Protein AF-A0A8T5U6Y6-F1 (afdb_monomer_lite)

Secondary structure (DSSP, 8-state):
---------HHHHTTSEEE-GGG---S---SSTTTS-SS---EEE-TT-------TT-------SHHHHHHHHHHHHT-S-PPPP--HHHHHHHHHHHHHHHHHHHHHHHHHHHT-

Sequence (116 aa):
DDPFAVIFDPAEVEKALEIPIEDIHLKFNTLFPDLAEPELCKVLCFPFAQHYIADSPGRRTYIKDINDMIENYNKIADMKEIKTFSTRNIKIMFLMGISLFMVIIISLLILLIINL

pLDDT: mean 78.17, std 15.7, range [30.39, 97.88]

Foldseek 3Di:
DDPPDPPDDVVLQVVWDWDPLVVDDDPFQPPPPPPDDRGDPTDTHNPPDDDDPQDPVGDDDDQDDDVSVVVVVVVVVPDPDDDDDDCVVVVVVVVVVVVVVVVVVVVVVVVVVVVD

Structure (mmCIF, N/CA/C/O backbone):
data_AF-A0A8T5U6Y6-F1
#
_entry.id   AF-A0A8T5U6Y6-F1
#
loop_
_atom_site.group_PDB
_atom_site.id
_atom_site.type_symbol
_atom_site.label_atom_id
_atom_site.label_alt_id
_atom_site.label_comp_id
_atom_site.label_asym_id
_atom_site.label_entity_id
_atom_site.label_seq_id
_atom_site.pdbx_PDB_ins_code
_atom_site.Cartn_x
_atom_site.Cartn_y
_atom_site.Cartn_z
_atom_site.occupancy
_atom_site.B_iso_or_equiv
_atom_site.auth_seq_id
_atom_site.auth_comp_id
_atom_site.auth_asym_id
_atom_site.auth_atom_id
_atom_site.pdbx_PDB_model_num
ATOM 1 N N . ASP A 1 1 ? -15.251 15.999 -6.053 1.00 39.62 1 ASP A N 1
ATOM 2 C CA . ASP A 1 1 ? -13.785 15.930 -5.937 1.00 39.62 1 ASP A CA 1
ATOM 3 C C . ASP A 1 1 ? -13.400 14.537 -5.500 1.00 39.62 1 ASP A C 1
ATOM 5 O O . ASP A 1 1 ? -13.431 14.232 -4.312 1.00 39.62 1 ASP A O 1
ATOM 9 N N . ASP A 1 2 ? -13.169 13.669 -6.483 1.00 30.39 2 ASP A N 1
ATOM 10 C CA . ASP A 1 2 ? -12.843 12.271 -6.229 1.00 30.39 2 ASP A CA 1
ATOM 11 C C . ASP A 1 2 ? -11.410 12.143 -5.701 1.00 30.39 2 ASP A C 1
ATOM 13 O O . ASP A 1 2 ? -10.491 12.767 -6.247 1.00 30.39 2 ASP A O 1
ATOM 17 N N . PRO A 1 3 ? -11.186 11.350 -4.640 1.00 35.69 3 PRO A N 1
ATOM 18 C CA . PRO A 1 3 ? -9.843 11.020 -4.202 1.00 35.69 3 PRO A CA 1
ATOM 19 C C . PRO A 1 3 ? -9.118 10.299 -5.344 1.00 35.69 3 PRO A C 1
ATOM 21 O O . PRO A 1 3 ? -9.568 9.260 -5.822 1.00 35.69 3 PRO A O 1
ATOM 24 N N . PHE A 1 4 ? -7.984 10.851 -5.780 1.00 37.16 4 PHE A N 1
ATOM 25 C CA . PHE A 1 4 ? -7.097 10.215 -6.750 1.00 37.16 4 PHE A CA 1
ATOM 26 C C . PHE A 1 4 ? -6.409 9.020 -6.076 1.00 37.16 4 PHE A C 1
ATOM 28 O O . PHE A 1 4 ? -5.299 9.121 -5.559 1.00 37.16 4 PHE A O 1
ATOM 35 N N . ALA A 1 5 ? -7.109 7.891 -6.013 1.00 44.66 5 ALA A N 1
ATOM 36 C CA . ALA A 1 5 ? -6.474 6.591 -5.901 1.00 44.66 5 ALA A CA 1
ATOM 37 C C . ALA A 1 5 ? -5.987 6.215 -7.303 1.00 44.66 5 ALA A C 1
ATOM 39 O O . ALA A 1 5 ? -6.729 6.376 -8.273 1.00 44.66 5 ALA A O 1
ATOM 40 N N . VAL A 1 6 ? -4.749 5.732 -7.422 1.00 51.38 6 VAL A N 1
ATOM 41 C CA . VAL A 1 6 ? -4.248 5.171 -8.682 1.00 51.38 6 VAL A CA 1
ATOM 42 C C . VAL A 1 6 ? -4.991 3.857 -8.917 1.00 51.38 6 VAL A C 1
ATOM 44 O O . VAL A 1 6 ? -4.550 2.787 -8.506 1.00 51.38 6 VAL A O 1
ATOM 47 N N . ILE A 1 7 ? -6.178 3.950 -9.507 1.00 56.84 7 ILE A N 1
ATOM 48 C CA . ILE A 1 7 ? -6.857 2.814 -10.111 1.00 56.84 7 ILE A CA 1
ATOM 49 C C . ILE A 1 7 ? -6.170 2.645 -11.459 1.00 56.84 7 ILE A C 1
ATOM 51 O O . ILE A 1 7 ? -6.408 3.425 -12.377 1.00 56.84 7 ILE A O 1
ATOM 55 N N . PHE A 1 8 ? -5.258 1.679 -11.549 1.00 62.56 8 PHE A N 1
ATOM 56 C CA . PHE A 1 8 ? -4.715 1.291 -12.843 1.00 62.56 8 PHE A CA 1
ATOM 57 C C . PHE A 1 8 ? -5.859 0.739 -13.693 1.00 62.56 8 PHE A C 1
ATOM 59 O O . PHE A 1 8 ? -6.605 -0.128 -13.231 1.00 62.56 8 PHE A O 1
ATOM 66 N N . ASP A 1 9 ? -6.000 1.243 -14.918 1.00 70.81 9 ASP A N 1
ATOM 67 C CA . ASP A 1 9 ? -6.906 0.648 -15.894 1.00 70.81 9 ASP A CA 1
ATOM 68 C C . ASP A 1 9 ? -6.452 -0.805 -16.126 1.00 70.81 9 ASP A C 1
ATOM 70 O O . ASP A 1 9 ? -5.291 -1.022 -16.491 1.00 70.81 9 ASP A O 1
ATOM 74 N N . PRO A 1 10 ? -7.314 -1.817 -15.915 1.00 77.62 10 PRO A N 1
ATOM 75 C CA . PRO A 1 10 ? -6.969 -3.206 -16.197 1.00 77.62 10 PRO A CA 1
ATOM 76 C C . PRO A 1 10 ? -6.377 -3.407 -17.599 1.00 77.62 10 PRO A C 1
ATOM 78 O O . PRO A 1 10 ? -5.432 -4.177 -17.757 1.00 77.62 10 PRO A O 1
ATOM 81 N N . ALA A 1 11 ? -6.854 -2.658 -18.599 1.00 79.44 11 ALA A N 1
ATOM 82 C CA . ALA A 1 11 ? -6.339 -2.723 -19.964 1.00 79.44 11 ALA A CA 1
ATOM 83 C C . ALA A 1 11 ? -4.917 -2.146 -20.109 1.00 79.44 11 ALA A C 1
ATOM 85 O O . ALA A 1 11 ? -4.202 -2.494 -21.052 1.00 79.44 11 ALA A O 1
ATOM 86 N N . GLU A 1 12 ? -4.488 -1.257 -19.209 1.00 73.69 12 GLU A N 1
ATOM 87 C CA . GLU A 1 12 ? -3.097 -0.798 -19.123 1.00 73.69 12 GLU A CA 1
ATOM 88 C C . GLU A 1 12 ? -2.221 -1.813 -18.389 1.00 73.69 12 GLU A C 1
ATOM 90 O O . GLU A 1 12 ? -1.098 -2.069 -18.820 1.00 73.69 12 GLU A O 1
ATOM 95 N N . VAL A 1 13 ? -2.741 -2.437 -17.325 1.00 82.12 13 VAL A N 1
ATOM 96 C CA . VAL A 1 13 ? -2.054 -3.512 -16.584 1.00 82.12 13 VAL A CA 1
ATOM 97 C C . VAL A 1 13 ? -1.740 -4.697 -17.498 1.00 82.12 13 VAL A C 1
ATOM 99 O O . VAL A 1 13 ? -0.640 -5.238 -17.431 1.00 82.12 13 VAL A O 1
ATOM 102 N N . GLU A 1 14 ? -2.661 -5.068 -18.391 1.00 83.69 14 GLU A N 1
ATOM 103 C CA . GLU A 1 14 ? -2.451 -6.123 -19.396 1.00 83.69 14 GLU A CA 1
ATOM 104 C C . GLU A 1 14 ? -1.329 -5.809 -20.395 1.00 83.69 14 GLU A C 1
ATOM 106 O O . GLU A 1 14 ? -0.724 -6.719 -20.956 1.00 83.69 14 GLU A O 1
ATOM 111 N N . LYS A 1 15 ? -1.045 -4.525 -20.630 1.00 84.19 15 LYS A N 1
ATOM 112 C CA . LYS A 1 15 ? 0.005 -4.070 -21.556 1.00 84.19 15 LYS A CA 1
ATOM 113 C C . LYS A 1 15 ? 1.334 -3.805 -20.856 1.00 84.19 15 LYS A C 1
ATOM 115 O O . LYS A 1 15 ? 2.301 -3.427 -21.521 1.00 84.19 15 LYS A O 1
ATOM 120 N N . ALA A 1 16 ? 1.380 -3.942 -19.534 1.00 85.69 16 ALA A N 1
ATOM 121 C CA . ALA A 1 16 ? 2.596 -3.749 -18.770 1.00 85.69 16 ALA A CA 1
ATOM 122 C C . ALA A 1 16 ? 3.636 -4.813 -19.134 1.00 85.69 16 ALA A C 1
ATOM 124 O O . ALA A 1 16 ? 3.309 -5.959 -19.443 1.00 85.69 16 ALA A O 1
ATOM 125 N N . LEU A 1 17 ? 4.910 -4.436 -19.068 1.00 88.19 17 LEU A N 1
ATOM 126 C CA . LEU A 1 17 ? 5.995 -5.395 -19.184 1.00 88.19 17 LEU A CA 1
ATOM 127 C C . LEU A 1 17 ? 6.057 -6.207 -17.887 1.00 88.19 17 LEU A C 1
ATOM 129 O O . LEU A 1 17 ? 6.349 -5.652 -16.827 1.00 88.19 17 LEU A O 1
ATOM 133 N N . GLU A 1 18 ? 5.791 -7.506 -17.965 1.00 91.50 18 GLU A N 1
ATOM 134 C CA . GLU A 1 18 ? 5.969 -8.402 -16.824 1.00 91.50 18 GLU A CA 1
ATOM 135 C C . GLU A 1 18 ? 7.462 -8.618 -16.559 1.00 91.50 18 GLU A C 1
ATOM 137 O O . GLU A 1 18 ? 8.229 -8.921 -17.474 1.00 91.50 18 GLU A O 1
ATOM 142 N N . ILE A 1 19 ? 7.871 -8.441 -15.303 1.00 91.44 19 ILE A N 1
ATOM 143 C CA . ILE A 1 19 ? 9.236 -8.720 -14.855 1.00 91.44 19 ILE A CA 1
ATOM 144 C C . ILE A 1 19 ? 9.205 -10.011 -14.027 1.00 91.44 19 ILE A C 1
ATOM 146 O O . ILE A 1 19 ? 8.356 -10.118 -13.134 1.00 91.44 19 ILE A O 1
ATOM 150 N N . PRO A 1 20 ? 10.111 -10.975 -14.284 1.00 93.88 20 PRO A N 1
ATOM 151 C CA . PRO A 1 20 ? 10.268 -12.150 -13.433 1.00 93.88 20 PRO A CA 1
ATOM 152 C C . PRO A 1 20 ? 10.503 -11.751 -11.973 1.00 93.88 20 PRO A C 1
ATOM 154 O O . PRO A 1 20 ? 11.277 -10.841 -11.674 1.00 93.88 20 PRO A O 1
ATOM 157 N N . ILE A 1 21 ? 9.825 -12.421 -11.043 1.00 91.19 21 ILE A N 1
ATOM 158 C CA . ILE A 1 21 ? 9.907 -12.080 -9.615 1.00 91.19 21 ILE A CA 1
ATOM 159 C C . ILE A 1 21 ? 11.321 -12.342 -9.085 1.00 91.19 21 ILE A C 1
ATOM 161 O O . ILE A 1 21 ? 11.805 -11.620 -8.215 1.00 91.19 21 ILE A O 1
ATOM 165 N N . GLU A 1 22 ? 11.998 -13.341 -9.647 1.00 92.88 22 GLU A N 1
ATOM 166 C CA . GLU A 1 22 ? 13.349 -13.765 -9.291 1.00 92.88 22 GLU A CA 1
ATOM 167 C C . GLU A 1 22 ? 14.396 -12.673 -9.550 1.00 92.88 22 GLU A C 1
ATOM 169 O O . GLU A 1 22 ? 15.429 -12.647 -8.880 1.00 92.88 22 GLU A O 1
ATOM 174 N N . ASP A 1 23 ? 14.107 -11.749 -10.471 1.00 92.31 23 ASP A N 1
ATOM 175 C CA . ASP A 1 23 ? 14.985 -10.631 -10.824 1.00 92.31 23 ASP A CA 1
ATOM 176 C C . ASP A 1 23 ? 14.850 -9.440 -9.853 1.00 92.31 23 ASP A C 1
ATOM 178 O O . ASP A 1 23 ? 15.563 -8.440 -9.978 1.00 92.31 23 ASP A O 1
ATOM 182 N N . ILE A 1 24 ? 13.938 -9.513 -8.873 1.00 89.62 24 ILE A N 1
ATOM 183 C CA . ILE A 1 24 ? 13.619 -8.412 -7.959 1.00 89.62 24 ILE A CA 1
ATOM 184 C C . ILE A 1 24 ? 13.968 -8.772 -6.517 1.00 89.62 24 ILE A C 1
ATOM 186 O O . ILE A 1 24 ? 13.397 -9.667 -5.898 1.00 89.62 24 ILE A O 1
ATOM 190 N N . HIS A 1 25 ? 14.863 -7.979 -5.928 1.00 86.12 25 HIS A N 1
ATOM 191 C CA . HIS A 1 25 ? 15.286 -8.133 -4.539 1.00 86.12 25 HIS A CA 1
ATOM 192 C C . HIS A 1 25 ? 14.690 -7.036 -3.651 1.00 86.12 25 HIS A C 1
ATOM 194 O O . HIS A 1 25 ? 15.196 -5.913 -3.584 1.00 86.12 25 HIS A O 1
ATOM 200 N N . LEU A 1 26 ? 13.621 -7.364 -2.922 1.00 81.31 26 LEU A N 1
ATOM 201 C CA . LEU A 1 26 ? 13.078 -6.490 -1.882 1.00 81.31 26 LEU A CA 1
ATOM 202 C C . LEU A 1 26 ? 13.949 -6.535 -0.625 1.00 81.31 26 LEU A C 1
ATOM 204 O O . LEU A 1 26 ? 14.181 -7.596 -0.052 1.00 81.31 26 LEU A O 1
ATOM 208 N N . LYS A 1 27 ? 14.375 -5.363 -0.144 1.00 81.12 27 LYS A N 1
ATOM 209 C CA . LYS A 1 27 ? 15.099 -5.254 1.131 1.00 81.12 27 LYS A CA 1
ATOM 210 C C . LYS A 1 27 ? 14.156 -5.338 2.333 1.00 81.12 27 LYS A C 1
ATOM 212 O O . LYS A 1 27 ? 14.464 -6.013 3.307 1.00 81.12 27 LYS A O 1
ATOM 217 N N . PHE A 1 28 ? 13.021 -4.642 2.256 1.00 74.31 28 PHE A N 1
ATOM 218 C CA . PHE A 1 28 ? 11.965 -4.641 3.266 1.00 74.31 28 PHE A CA 1
ATOM 219 C C . PHE A 1 28 ? 10.621 -4.368 2.584 1.00 74.31 28 PHE A C 1
ATOM 221 O O . PHE A 1 28 ? 10.514 -3.401 1.831 1.00 74.31 28 PHE A O 1
ATOM 228 N N . ASN A 1 29 ? 9.599 -5.176 2.874 1.00 78.19 29 ASN A N 1
ATOM 229 C CA . ASN A 1 29 ? 8.216 -4.874 2.512 1.00 78.19 29 ASN A CA 1
ATOM 230 C C . ASN A 1 29 ? 7.487 -4.353 3.756 1.00 78.19 29 ASN A C 1
ATOM 232 O O . ASN A 1 29 ? 7.329 -5.070 4.741 1.00 78.19 29 ASN A O 1
ATOM 236 N N . THR A 1 30 ? 7.094 -3.082 3.733 1.00 75.81 30 THR A N 1
ATOM 237 C CA . THR A 1 30 ? 6.361 -2.427 4.829 1.00 75.81 30 THR A CA 1
ATOM 238 C C . THR A 1 30 ? 4.919 -2.108 4.445 1.00 75.81 30 THR A C 1
ATOM 240 O O . THR A 1 30 ? 4.224 -1.401 5.179 1.00 75.81 30 THR A O 1
ATOM 243 N N . LEU A 1 31 ? 4.456 -2.615 3.299 1.00 69.38 31 LEU A N 1
ATOM 244 C CA . LEU A 1 31 ? 3.104 -2.395 2.819 1.00 69.38 31 LEU A CA 1
ATOM 245 C C . LEU A 1 31 ? 2.132 -3.241 3.655 1.00 69.38 31 LEU A C 1
ATOM 247 O O . LEU A 1 31 ? 2.119 -4.460 3.555 1.00 69.38 31 LEU A O 1
ATOM 251 N N . PHE A 1 32 ? 1.323 -2.580 4.487 1.00 67.88 32 PHE A N 1
ATOM 252 C CA . PHE A 1 32 ? 0.292 -3.210 5.326 1.00 67.88 32 PHE A CA 1
ATOM 253 C C . PHE A 1 32 ? 0.795 -4.392 6.183 1.00 67.88 32 PHE A C 1
ATOM 255 O O . PHE A 1 32 ? 0.319 -5.517 6.016 1.00 67.88 32 PHE A O 1
ATOM 262 N N . PRO A 1 33 ? 1.701 -4.146 7.153 1.00 68.88 33 PRO A N 1
ATOM 263 C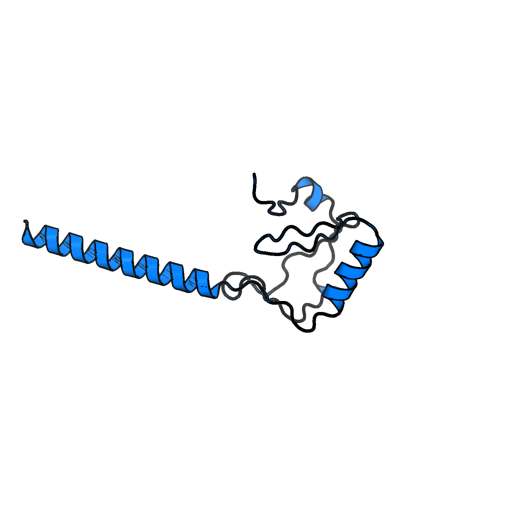 CA . PRO A 1 33 ? 2.167 -5.197 8.051 1.00 68.88 33 PRO A CA 1
ATOM 264 C C . PRO A 1 33 ? 0.974 -5.873 8.747 1.00 68.88 33 PRO A C 1
ATOM 266 O O . PRO A 1 33 ? 0.078 -5.193 9.266 1.00 68.88 33 PRO A O 1
ATOM 269 N N . ASP A 1 34 ? 0.980 -7.208 8.729 1.00 75.25 34 ASP A N 1
ATOM 270 C CA . ASP A 1 34 ? -0.052 -8.125 9.242 1.00 75.25 34 ASP A CA 1
ATOM 271 C C . ASP A 1 34 ? -1.359 -8.218 8.429 1.00 75.25 34 ASP A C 1
ATOM 273 O O . ASP A 1 34 ? -2.285 -8.907 8.853 1.00 75.25 34 ASP A O 1
ATOM 277 N N . LEU A 1 35 ? -1.480 -7.507 7.303 1.00 71.75 35 LEU A N 1
ATOM 278 C CA . LEU A 1 35 ? -2.686 -7.518 6.459 1.00 71.75 35 LEU A CA 1
ATOM 279 C C . LEU A 1 35 ? -2.444 -8.051 5.041 1.00 71.75 35 LEU A C 1
ATOM 281 O O . LEU A 1 35 ? -3.405 -8.444 4.384 1.00 71.75 35 LEU A O 1
ATOM 285 N N . ALA A 1 36 ? -1.200 -8.042 4.567 1.00 78.00 36 ALA A N 1
ATOM 286 C CA . ALA A 1 36 ? -0.816 -8.557 3.260 1.00 78.00 36 ALA A CA 1
ATOM 287 C C . ALA A 1 36 ? 0.388 -9.495 3.387 1.00 78.00 36 ALA A C 1
ATOM 289 O O . ALA A 1 36 ? 1.211 -9.336 4.293 1.00 78.00 36 ALA A O 1
ATOM 290 N N . GLU A 1 37 ? 0.487 -10.450 2.463 1.00 81.50 37 GLU A N 1
ATOM 291 C CA . GLU A 1 37 ? 1.663 -11.311 2.361 1.00 81.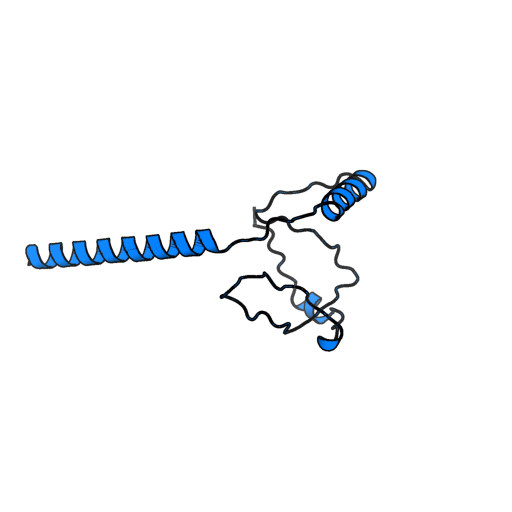50 37 GLU A CA 1
ATOM 292 C C . GLU A 1 37 ? 2.895 -10.465 1.998 1.00 81.50 37 GLU A C 1
ATOM 294 O O . GLU A 1 37 ? 2.818 -9.609 1.109 1.00 81.50 37 GLU A O 1
ATOM 299 N N . PRO A 1 38 ? 4.037 -10.664 2.677 1.00 80.50 38 PRO A N 1
ATOM 300 C CA . PRO A 1 38 ? 5.232 -9.861 2.437 1.00 80.50 38 PRO A CA 1
ATOM 301 C C . PRO A 1 38 ? 5.923 -10.213 1.111 1.00 80.50 38 PRO A C 1
ATOM 303 O O . PRO A 1 38 ? 6.742 -9.427 0.626 1.00 80.50 38 PRO A O 1
ATOM 306 N N . GLU A 1 39 ? 5.608 -11.376 0.544 1.00 85.25 39 GLU A N 1
ATOM 307 C CA . GLU A 1 39 ? 6.195 -11.927 -0.674 1.00 85.25 39 GLU A CA 1
ATOM 308 C C . GLU A 1 39 ? 5.636 -11.252 -1.936 1.00 85.25 39 GLU A C 1
ATOM 310 O O . GLU A 1 39 ? 4.464 -10.882 -2.016 1.00 85.25 39 GLU A O 1
ATOM 315 N N . LEU A 1 40 ? 6.488 -11.090 -2.951 1.00 85.12 40 LEU A N 1
ATOM 316 C CA . LEU A 1 40 ? 6.059 -10.589 -4.255 1.00 85.12 40 LEU A CA 1
ATOM 317 C C . LEU A 1 40 ? 5.201 -11.637 -4.959 1.00 85.12 40 LEU A C 1
ATOM 319 O O . LEU A 1 40 ? 5.628 -12.774 -5.126 1.00 85.12 40 LEU A O 1
ATOM 323 N N . CYS A 1 41 ? 4.030 -11.230 -5.442 1.00 87.25 41 CYS A N 1
ATOM 324 C CA . CYS A 1 41 ? 3.170 -12.080 -6.267 1.00 87.25 41 CYS A CA 1
ATOM 325 C C . CYS A 1 41 ? 3.201 -11.712 -7.757 1.00 87.25 41 CYS A C 1
ATOM 327 O O . CYS A 1 41 ? 2.860 -12.542 -8.597 1.00 87.25 41 CYS A O 1
ATOM 329 N N . LYS A 1 42 ? 3.589 -10.475 -8.098 1.00 86.62 42 LYS A N 1
ATOM 330 C CA . LYS A 1 42 ? 3.694 -9.981 -9.476 1.00 86.62 42 LYS A CA 1
ATOM 331 C C . LYS A 1 42 ? 4.545 -8.713 -9.524 1.00 86.62 42 LYS A C 1
ATOM 333 O O . LYS A 1 42 ? 4.431 -7.866 -8.639 1.00 86.62 42 LYS A O 1
ATOM 338 N N . VAL A 1 43 ? 5.352 -8.559 -10.574 1.00 87.50 43 VAL A N 1
ATOM 339 C CA . VAL A 1 43 ? 6.108 -7.329 -10.840 1.00 87.50 43 VAL A CA 1
ATOM 340 C C . VAL A 1 43 ? 5.822 -6.862 -12.258 1.00 87.50 43 VAL A C 1
ATOM 342 O O . VAL A 1 43 ? 5.888 -7.633 -13.213 1.00 87.50 43 VAL A O 1
ATOM 345 N N . LEU A 1 44 ? 5.472 -5.585 -12.382 1.00 87.12 44 LEU A N 1
ATOM 346 C CA . LEU A 1 44 ? 5.092 -4.953 -13.637 1.00 87.12 44 LEU A CA 1
ATOM 347 C C . LEU A 1 44 ? 5.906 -3.681 -13.840 1.00 87.12 44 LEU A C 1
ATOM 349 O O . LEU A 1 44 ? 6.038 -2.870 -12.924 1.00 87.12 44 LEU A O 1
ATOM 353 N N . CYS A 1 45 ? 6.404 -3.485 -15.055 1.00 83.44 45 CYS A N 1
ATOM 354 C CA . CYS A 1 45 ? 6.993 -2.238 -15.503 1.00 83.44 45 CYS A CA 1
ATOM 355 C C . CYS A 1 45 ? 6.066 -1.567 -16.510 1.00 83.44 45 CYS A C 1
ATOM 357 O O . CYS A 1 45 ? 5.688 -2.141 -17.531 1.00 83.44 45 CYS A O 1
ATOM 359 N N . PHE A 1 46 ? 5.726 -0.318 -16.223 1.00 80.38 46 PHE A N 1
ATOM 360 C CA . PHE A 1 46 ? 4.972 0.539 -17.119 1.00 80.38 46 PHE A CA 1
ATOM 361 C C . PHE A 1 46 ? 5.957 1.554 -17.712 1.00 80.38 46 PHE A C 1
ATOM 363 O O . PHE A 1 46 ? 6.196 2.593 -17.096 1.00 80.38 46 PHE A O 1
ATOM 370 N N . PRO A 1 47 ? 6.568 1.273 -18.878 1.00 62.16 47 PRO A N 1
ATOM 371 C CA . PRO A 1 47 ? 7.690 2.057 -19.409 1.00 62.16 47 PRO A CA 1
ATOM 372 C C . PRO A 1 47 ? 7.343 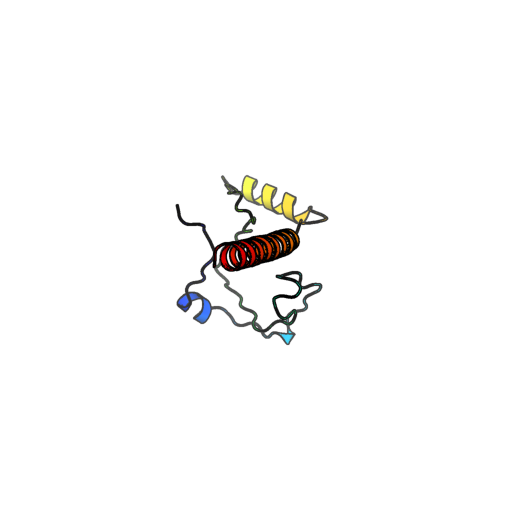3.524 -19.706 1.00 62.16 47 PRO A C 1
ATOM 374 O O . PRO A 1 47 ? 8.237 4.360 -19.800 1.00 62.16 47 PRO A O 1
ATOM 377 N N . PHE A 1 48 ? 6.051 3.844 -19.822 1.00 64.31 48 PHE A N 1
ATOM 378 C CA . PHE A 1 48 ? 5.544 5.200 -20.041 1.00 64.31 48 PHE A CA 1
ATOM 379 C C . PHE A 1 48 ? 4.743 5.751 -18.854 1.00 64.31 48 PHE A C 1
ATOM 381 O O . PHE A 1 48 ? 4.212 6.857 -18.946 1.00 64.31 48 PHE A O 1
ATOM 388 N N . ALA A 1 49 ? 4.646 5.017 -17.738 1.00 58.66 49 ALA A N 1
ATOM 389 C CA . ALA A 1 49 ? 4.022 5.558 -16.540 1.00 58.66 49 ALA A CA 1
ATOM 390 C C . ALA A 1 49 ? 4.964 6.580 -15.906 1.00 58.66 49 ALA A C 1
ATOM 392 O O . ALA A 1 49 ? 6.020 6.250 -15.355 1.00 58.66 49 ALA A O 1
ATOM 393 N N . GLN A 1 50 ? 4.551 7.842 -15.972 1.00 53.41 50 GLN A N 1
ATOM 394 C CA . GLN A 1 50 ? 5.134 8.909 -15.180 1.00 53.41 50 GLN A CA 1
ATOM 395 C C . GLN A 1 50 ? 5.031 8.497 -13.705 1.00 53.41 50 GLN A C 1
ATOM 397 O O . GLN A 1 50 ? 3.934 8.368 -13.165 1.00 53.41 50 GLN A O 1
ATOM 402 N N . HIS A 1 51 ? 6.170 8.211 -13.069 1.00 52.94 51 HIS A N 1
ATOM 403 C CA . HIS A 1 51 ? 6.213 7.862 -11.652 1.00 52.94 51 HIS A CA 1
ATOM 404 C C . HIS A 1 51 ? 5.769 9.080 -10.841 1.00 52.94 51 HIS A C 1
ATOM 406 O O . HIS A 1 51 ? 6.550 9.992 -10.571 1.00 52.94 51 HIS A O 1
ATOM 412 N N . TYR A 1 52 ? 4.494 9.113 -10.468 1.00 55.66 52 TYR A N 1
ATOM 413 C CA . TYR A 1 52 ? 3.999 10.050 -9.479 1.00 55.66 52 TYR A CA 1
ATOM 414 C C . TYR A 1 52 ? 4.340 9.495 -8.101 1.00 55.66 52 TYR A C 1
ATOM 416 O O . TYR A 1 52 ? 3.870 8.428 -7.710 1.00 55.66 52 TYR A O 1
ATOM 424 N N . ILE A 1 53 ? 5.153 10.230 -7.347 1.00 56.62 53 ILE A N 1
ATOM 425 C CA . ILE A 1 53 ? 5.272 10.007 -5.909 1.00 56.62 53 ILE A CA 1
ATOM 426 C C . ILE A 1 53 ? 3.950 10.476 -5.305 1.00 56.62 53 ILE A C 1
ATOM 428 O O . ILE A 1 53 ? 3.710 11.672 -5.139 1.00 56.62 53 ILE A O 1
ATOM 432 N N . ALA A 1 54 ? 3.055 9.524 -5.059 1.00 57.75 54 ALA A N 1
ATOM 433 C CA . ALA A 1 54 ? 1.795 9.780 -4.389 1.00 57.75 54 ALA A CA 1
ATOM 434 C C . ALA A 1 54 ? 2.063 9.908 -2.883 1.00 57.75 54 ALA A C 1
ATOM 436 O O . ALA A 1 54 ? 2.301 8.918 -2.193 1.00 57.75 54 ALA A O 1
ATOM 437 N N . ASP A 1 55 ? 2.050 11.140 -2.376 1.00 55.75 55 ASP A N 1
ATOM 438 C CA . ASP A 1 55 ? 2.062 11.397 -0.937 1.00 55.75 55 ASP A CA 1
ATOM 439 C C . ASP A 1 55 ? 0.703 10.973 -0.355 1.00 55.75 55 ASP A C 1
ATOM 441 O O . ASP A 1 55 ? -0.342 11.491 -0.752 1.00 55.75 55 ASP A O 1
ATOM 445 N N . SER A 1 56 ? 0.700 10.023 0.581 1.00 48.00 56 SER A N 1
ATOM 446 C CA . SER A 1 56 ? -0.455 9.712 1.426 1.00 48.00 56 SER A CA 1
ATOM 447 C C . SER A 1 56 ? -0.181 10.300 2.812 1.00 48.00 56 SER A C 1
ATOM 449 O O . SER A 1 56 ? 0.743 9.837 3.486 1.00 48.00 56 SER A O 1
ATOM 451 N N . PRO A 1 57 ? -0.936 11.335 3.241 1.00 54.22 57 PRO A N 1
ATOM 452 C CA . PRO A 1 57 ? -2.388 11.451 3.098 1.00 54.22 57 PRO A CA 1
ATOM 453 C C . PRO A 1 57 ? -2.839 12.556 2.120 1.00 54.22 57 PRO A C 1
ATOM 455 O O . PRO A 1 57 ? -3.637 13.423 2.477 1.00 54.22 57 PRO A O 1
ATOM 458 N N . GLY A 1 58 ? -2.344 12.544 0.882 1.00 52.31 58 GLY A N 1
ATOM 459 C CA . GLY A 1 58 ? -2.890 13.357 -0.203 1.00 52.31 58 GLY A CA 1
ATOM 460 C C . GLY A 1 58 ? -2.459 14.820 -0.176 1.00 52.31 58 GLY A C 1
ATOM 461 O O . GLY A 1 58 ? -3.270 15.699 -0.473 1.00 52.31 58 GLY A O 1
ATOM 462 N N . ARG A 1 59 ? -1.198 15.133 0.160 1.00 54.72 59 ARG A N 1
ATOM 463 C CA . ARG A 1 59 ? -0.697 16.485 -0.132 1.00 54.72 59 ARG A CA 1
ATOM 464 C C . ARG A 1 59 ? -0.445 16.604 -1.626 1.00 54.72 59 ARG A C 1
ATOM 466 O O . ARG A 1 59 ? 0.409 15.935 -2.195 1.00 54.72 59 ARG A O 1
ATOM 473 N N . ARG A 1 60 ? -1.207 17.490 -2.262 1.00 59.78 60 ARG A N 1
ATOM 474 C CA . ARG A 1 60 ? -1.020 17.831 -3.667 1.00 59.78 60 ARG A CA 1
ATOM 475 C C . ARG A 1 60 ? 0.292 18.596 -3.835 1.00 59.78 60 ARG A C 1
ATOM 477 O O . ARG A 1 60 ? 0.375 19.768 -3.472 1.00 59.78 60 ARG A O 1
ATOM 484 N N . THR A 1 61 ? 1.293 17.937 -4.402 1.00 61.56 61 THR A N 1
ATOM 485 C CA . THR A 1 61 ? 2.530 18.586 -4.847 1.00 61.56 61 THR A CA 1
ATOM 486 C C . THR A 1 61 ? 2.308 19.149 -6.247 1.00 61.56 61 THR A C 1
ATOM 488 O O . THR A 1 61 ? 1.865 18.435 -7.146 1.00 61.56 61 THR A O 1
ATOM 491 N N . TYR A 1 62 ? 2.578 20.440 -6.436 1.00 66.81 62 TYR A N 1
ATOM 492 C CA . TYR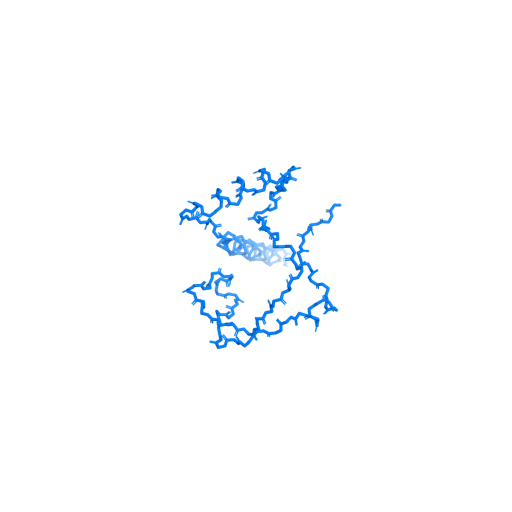 A 1 62 ? 2.531 21.084 -7.747 1.00 66.81 62 TYR A CA 1
ATOM 493 C C . TYR A 1 62 ? 3.954 21.193 -8.279 1.00 66.81 62 TYR A C 1
ATOM 495 O O . TYR A 1 62 ? 4.772 21.853 -7.648 1.00 66.81 62 TYR A O 1
ATOM 503 N N . ILE A 1 63 ? 4.221 20.565 -9.424 1.00 74.31 63 ILE A N 1
ATOM 504 C CA . ILE A 1 63 ? 5.476 20.713 -10.163 1.00 74.31 63 ILE A CA 1
ATOM 505 C C . ILE A 1 63 ? 5.255 21.791 -11.224 1.00 74.31 63 ILE A C 1
ATOM 507 O O . ILE A 1 63 ? 4.407 21.624 -12.101 1.00 74.31 63 ILE A O 1
ATOM 511 N N . LYS A 1 64 ? 5.956 22.918 -11.106 1.00 78.38 64 LYS A N 1
ATOM 512 C CA . LYS A 1 64 ? 5.757 24.100 -11.962 1.00 78.38 64 LYS A CA 1
ATOM 513 C C . LYS A 1 64 ? 6.573 24.041 -13.248 1.00 78.38 64 LYS A C 1
ATOM 515 O O . LYS A 1 64 ? 6.085 24.444 -14.300 1.00 78.38 64 LYS A O 1
ATOM 520 N N . ASP A 1 65 ? 7.806 23.557 -13.150 1.00 78.88 65 ASP A N 1
ATOM 521 C CA . ASP A 1 65 ? 8.763 23.465 -14.248 1.00 78.88 65 ASP A CA 1
ATOM 522 C C . ASP A 1 65 ? 9.821 22.376 -13.978 1.00 78.88 65 ASP A C 1
ATOM 524 O O . ASP A 1 65 ? 9.778 21.665 -12.972 1.00 78.88 65 ASP A O 1
ATOM 528 N N . ILE A 1 66 ? 10.765 22.218 -14.910 1.00 80.19 66 ILE A N 1
ATOM 529 C CA . ILE A 1 66 ? 11.810 21.186 -14.849 1.00 80.19 66 ILE A CA 1
ATOM 530 C C . ILE A 1 66 ? 12.754 21.397 -13.656 1.00 80.19 66 ILE A C 1
ATOM 532 O O . ILE A 1 66 ? 13.184 20.420 -13.046 1.00 80.19 66 ILE A O 1
ATOM 536 N N . ASN A 1 67 ? 13.076 22.642 -13.300 1.00 86.75 67 ASN A N 1
ATOM 537 C CA . ASN A 1 67 ? 13.980 22.909 -12.182 1.00 86.75 67 ASN A CA 1
ATOM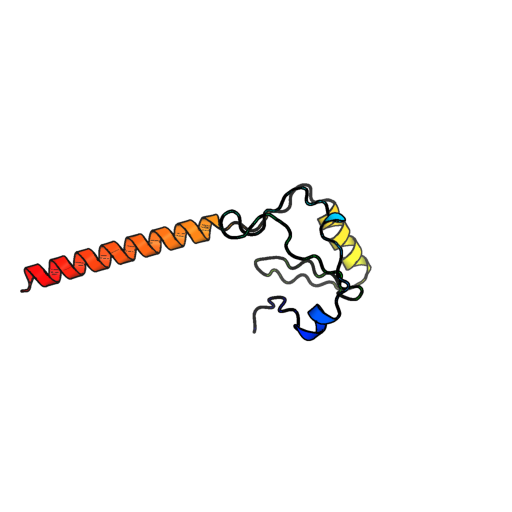 538 C C . ASN A 1 67 ? 13.294 22.587 -10.853 1.00 86.75 67 ASN A C 1
ATOM 540 O O . ASN A 1 67 ? 13.896 21.937 -10.002 1.00 86.75 67 ASN A O 1
ATOM 544 N N . ASP A 1 68 ? 12.018 22.959 -10.717 1.00 80.69 68 ASP A N 1
ATOM 545 C CA . ASP A 1 68 ? 11.175 22.589 -9.578 1.00 80.69 68 ASP A CA 1
ATOM 546 C C . ASP A 1 68 ? 11.071 21.058 -9.447 1.00 80.69 68 ASP A C 1
ATOM 548 O O . ASP A 1 68 ? 11.211 20.505 -8.356 1.00 80.69 68 ASP A O 1
ATOM 552 N N . MET A 1 69 ? 10.929 20.337 -10.563 1.00 79.19 69 MET A N 1
ATOM 553 C CA . MET A 1 69 ? 10.956 18.870 -10.570 1.00 79.19 69 MET A CA 1
ATOM 554 C C . MET A 1 69 ? 12.282 18.306 -10.038 1.00 79.19 69 MET A C 1
ATOM 556 O O . MET A 1 69 ? 12.266 17.440 -9.162 1.00 79.19 69 MET A O 1
ATOM 560 N N . ILE A 1 70 ? 13.420 18.790 -10.548 1.00 83.19 70 ILE A N 1
ATOM 561 C CA . ILE A 1 70 ? 14.760 18.336 -10.137 1.00 83.19 70 ILE A CA 1
ATOM 562 C C . ILE A 1 70 ? 14.993 18.625 -8.649 1.00 83.19 70 ILE A C 1
ATOM 564 O O . ILE A 1 70 ? 15.513 17.777 -7.925 1.00 83.19 70 ILE A O 1
ATOM 568 N N . GLU A 1 71 ? 14.577 19.797 -8.171 1.00 85.38 71 GLU A N 1
ATOM 569 C CA . GLU A 1 71 ? 14.709 20.179 -6.767 1.00 85.38 71 GLU A CA 1
ATOM 570 C C . GLU A 1 71 ? 13.873 19.274 -5.849 1.00 85.38 71 GLU A C 1
ATOM 572 O O . GLU A 1 71 ? 14.382 18.781 -4.841 1.00 85.38 71 GLU A O 1
ATOM 577 N N . ASN A 1 72 ? 12.607 19.016 -6.194 1.00 79.81 72 ASN A N 1
ATOM 578 C CA . ASN A 1 72 ? 11.747 18.115 -5.422 1.00 79.81 72 ASN A CA 1
ATOM 579 C C . ASN A 1 72 ? 12.269 16.672 -5.441 1.00 79.81 72 ASN A C 1
ATOM 581 O O . ASN A 1 72 ? 12.251 16.010 -4.405 1.00 79.81 72 ASN A O 1
ATOM 585 N N . TYR A 1 73 ? 12.787 16.202 -6.580 1.00 80.94 73 TYR A N 1
ATOM 586 C CA . TYR A 1 73 ? 13.427 14.891 -6.677 1.00 80.94 73 TYR A CA 1
ATOM 587 C C . TYR A 1 73 ? 14.634 14.780 -5.739 1.00 80.94 73 TYR A C 1
ATOM 589 O O . TYR A 1 73 ? 14.686 13.860 -4.925 1.00 80.94 73 TYR A O 1
ATOM 597 N N . ASN A 1 74 ? 15.567 15.737 -5.794 1.00 85.94 74 ASN A N 1
ATOM 598 C CA . ASN A 1 74 ? 16.765 15.713 -4.951 1.00 85.94 74 ASN A CA 1
ATOM 599 C C . ASN A 1 74 ? 16.408 15.776 -3.462 1.00 85.94 74 ASN A C 1
ATOM 601 O O . ASN A 1 74 ? 16.971 15.028 -2.670 1.00 85.94 74 ASN A O 1
ATOM 605 N N . LYS A 1 75 ? 15.404 16.579 -3.080 1.00 84.69 75 LYS A N 1
ATOM 606 C CA . LYS A 1 75 ? 14.895 16.608 -1.699 1.00 84.69 75 LYS A CA 1
ATOM 607 C C . LYS A 1 75 ? 14.444 15.233 -1.221 1.00 84.69 75 LYS A C 1
ATOM 609 O O . LYS A 1 75 ? 14.726 14.890 -0.081 1.00 84.69 75 LYS A O 1
ATOM 614 N N . ILE A 1 76 ? 13.740 14.473 -2.060 1.00 77.94 76 ILE A N 1
ATOM 615 C CA . ILE A 1 76 ? 13.269 13.123 -1.723 1.00 77.94 76 ILE A CA 1
ATOM 616 C C . ILE A 1 76 ? 14.437 12.134 -1.704 1.00 77.94 76 ILE A C 1
ATOM 618 O O . ILE A 1 76 ? 14.522 11.324 -0.786 1.00 77.94 76 ILE A O 1
ATOM 622 N N . ALA A 1 77 ? 15.354 12.216 -2.669 1.00 79.88 77 ALA A N 1
ATOM 623 C CA . ALA A 1 77 ? 16.543 11.366 -2.724 1.00 79.88 77 ALA A CA 1
ATOM 624 C C . ALA A 1 77 ? 17.460 11.557 -1.500 1.00 79.88 77 ALA A C 1
ATOM 626 O O . ALA A 1 77 ? 18.040 10.591 -1.008 1.00 79.88 77 ALA A O 1
ATOM 627 N N . ASP A 1 78 ? 17.536 12.782 -0.972 1.00 86.06 78 ASP A N 1
ATOM 628 C CA . ASP A 1 78 ? 18.318 13.131 0.217 1.00 86.06 78 ASP A CA 1
ATOM 629 C C . ASP A 1 78 ? 17.600 12.801 1.545 1.00 86.06 78 ASP A C 1
ATOM 631 O O . ASP A 1 78 ? 18.198 12.912 2.625 1.00 86.06 78 ASP A O 1
ATOM 635 N N . MET A 1 79 ? 16.324 12.386 1.516 1.00 81.81 79 MET A N 1
ATOM 636 C CA . MET A 1 79 ? 15.612 11.971 2.728 1.00 81.81 79 MET A CA 1
ATOM 637 C C . MET A 1 79 ? 16.214 10.679 3.282 1.00 81.81 79 MET A C 1
ATOM 639 O O . MET A 1 79 ? 16.062 9.598 2.721 1.00 81.81 79 MET A O 1
ATOM 643 N N . LYS A 1 80 ? 16.843 10.779 4.458 1.00 75.62 80 LYS A N 1
ATOM 644 C CA . LYS A 1 80 ? 17.377 9.614 5.184 1.00 75.62 80 LYS A CA 1
ATOM 645 C C . LYS A 1 80 ? 16.287 8.661 5.671 1.00 75.62 80 LYS A C 1
ATOM 647 O O . LYS A 1 80 ? 16.529 7.463 5.771 1.00 75.62 80 LYS A O 1
ATOM 652 N N . GLU A 1 81 ? 15.107 9.193 5.982 1.00 72.31 81 GLU A N 1
ATOM 653 C CA . GLU A 1 81 ? 13.954 8.424 6.441 1.00 72.31 81 GLU A CA 1
ATOM 654 C C . GLU A 1 81 ? 12.672 9.011 5.849 1.00 72.31 81 GLU A C 1
ATOM 656 O O . GLU A 1 81 ? 12.400 10.206 5.976 1.00 72.31 81 GLU A O 1
ATOM 661 N N . ILE A 1 82 ? 11.863 8.152 5.230 1.00 70.00 82 ILE A N 1
ATOM 662 C CA . ILE A 1 82 ? 10.515 8.484 4.773 1.00 70.00 82 ILE A CA 1
ATOM 663 C C . ILE A 1 82 ? 9.545 7.868 5.777 1.00 70.00 82 ILE A C 1
ATOM 665 O O . ILE A 1 82 ? 9.586 6.663 6.031 1.00 70.00 82 ILE A O 1
ATOM 669 N N . LYS A 1 83 ? 8.668 8.690 6.367 1.00 67.38 83 LYS A N 1
ATOM 670 C CA . LYS A 1 83 ? 7.599 8.178 7.232 1.00 67.38 83 LYS A CA 1
ATOM 671 C C . LYS A 1 83 ? 6.666 7.318 6.390 1.00 67.38 83 LYS A C 1
ATOM 673 O O . LYS A 1 83 ? 6.015 7.816 5.478 1.00 67.38 83 LYS A O 1
ATOM 678 N N . THR A 1 84 ? 6.605 6.036 6.708 1.00 68.44 84 THR A N 1
ATOM 679 C CA . THR A 1 84 ? 5.715 5.093 6.041 1.00 68.44 84 THR A CA 1
ATOM 680 C C . THR A 1 84 ? 4.309 5.171 6.623 1.00 68.44 84 THR A C 1
ATOM 682 O O . THR A 1 84 ? 4.093 5.580 7.771 1.00 68.44 84 THR A O 1
ATOM 685 N N . PHE A 1 85 ? 3.329 4.775 5.814 1.00 68.69 85 PHE A N 1
ATOM 686 C CA . PHE A 1 85 ? 1.957 4.621 6.273 1.00 68.69 85 PHE A CA 1
ATOM 687 C C . PHE A 1 85 ? 1.891 3.610 7.430 1.00 68.69 85 PHE A C 1
ATOM 689 O O . PHE A 1 85 ? 2.506 2.546 7.376 1.00 68.69 85 PHE A O 1
ATOM 696 N N . SER A 1 86 ? 1.128 3.927 8.480 1.00 75.75 86 SER A N 1
ATOM 697 C CA . SER A 1 86 ? 0.961 3.057 9.648 1.00 75.75 86 SER A CA 1
ATOM 698 C C . SER A 1 86 ? -0.511 2.753 9.898 1.00 75.75 86 SER A C 1
ATOM 700 O O . SER A 1 86 ? -1.321 3.650 10.123 1.00 75.75 86 SER A O 1
ATOM 702 N N . THR A 1 87 ? -0.846 1.465 9.960 1.00 78.69 87 THR A N 1
ATOM 703 C CA . THR A 1 87 ? -2.192 0.978 10.306 1.00 78.69 87 THR A CA 1
ATOM 704 C C . THR A 1 87 ? -2.487 1.040 11.806 1.00 78.69 87 THR A C 1
ATOM 706 O O . THR A 1 87 ? -3.597 0.721 12.228 1.00 78.69 87 THR A O 1
ATOM 709 N N . ARG A 1 88 ? -1.530 1.472 12.641 1.00 83.06 88 ARG A N 1
ATOM 710 C CA . ARG A 1 88 ? -1.658 1.452 14.107 1.00 83.06 88 ARG A CA 1
ATOM 711 C C . ARG A 1 88 ? -2.884 2.216 14.605 1.00 83.06 88 ARG A C 1
ATOM 713 O O . ARG A 1 88 ? -3.634 1.696 15.423 1.00 83.06 88 ARG A O 1
ATOM 720 N N . ASN A 1 89 ? -3.104 3.427 14.099 1.00 83.62 89 ASN A N 1
ATOM 721 C CA . ASN A 1 89 ? -4.245 4.242 14.519 1.00 83.62 89 ASN A CA 1
ATOM 722 C C . ASN A 1 89 ? -5.575 3.643 14.043 1.00 83.62 89 ASN A C 1
ATOM 724 O O . ASN A 1 89 ? -6.548 3.679 14.789 1.00 83.62 89 ASN A O 1
ATOM 728 N N . ILE A 1 90 ? -5.598 3.019 12.859 1.00 85.94 90 ILE A N 1
ATOM 729 C CA . ILE A 1 90 ? -6.769 2.288 12.353 1.00 85.94 90 ILE A CA 1
ATOM 730 C C . ILE A 1 90 ? -7.100 1.124 13.295 1.00 85.94 90 ILE A C 1
ATOM 732 O O . ILE A 1 90 ? -8.241 1.010 13.735 1.00 85.94 90 ILE A O 1
ATOM 736 N N . LYS A 1 91 ? -6.099 0.317 13.683 1.00 87.25 91 LYS A N 1
ATOM 737 C CA . LYS A 1 91 ? -6.264 -0.787 14.647 1.00 87.25 91 LYS A CA 1
ATOM 738 C C . LYS A 1 91 ? -6.834 -0.287 15.985 1.00 87.25 91 LYS A C 1
ATOM 740 O O . LYS A 1 91 ? -7.771 -0.884 16.508 1.00 87.25 91 LYS A O 1
ATOM 745 N N . ILE A 1 92 ? -6.321 0.831 16.511 1.00 92.50 92 ILE A N 1
ATOM 746 C CA . ILE A 1 92 ? -6.813 1.437 17.763 1.00 92.50 92 ILE A CA 1
ATOM 747 C C . ILE A 1 92 ? -8.274 1.888 17.625 1.00 92.50 92 ILE A C 1
ATOM 749 O O . ILE A 1 92 ? -9.095 1.555 18.477 1.00 92.50 92 ILE A O 1
ATOM 753 N N . MET A 1 93 ? -8.618 2.603 16.550 1.00 92.44 93 MET A N 1
ATOM 754 C CA . MET A 1 93 ? -9.986 3.077 16.314 1.00 92.44 93 MET A CA 1
ATOM 755 C C . MET A 1 93 ? -10.980 1.922 16.166 1.00 92.44 93 MET A C 1
ATOM 757 O O . MET A 1 93 ? -12.062 1.978 16.748 1.00 92.44 93 MET A O 1
ATOM 761 N N . PHE A 1 94 ? -10.606 0.857 15.450 1.00 93.88 94 PHE A N 1
ATOM 762 C CA . PHE A 1 94 ? -11.426 -0.352 15.342 1.00 93.88 94 PHE A CA 1
ATOM 763 C C . PHE A 1 94 ? -11.685 -0.983 16.709 1.00 93.88 94 PHE A C 1
ATOM 765 O O . PHE A 1 94 ? -12.828 -1.294 17.040 1.00 93.88 94 PHE A O 1
ATOM 772 N N . LEU A 1 95 ? -10.643 -1.130 17.530 1.00 95.69 95 LEU A N 1
ATOM 773 C CA . LEU A 1 95 ? -10.762 -1.754 18.845 1.00 95.69 95 LEU A CA 1
ATOM 774 C C . LEU A 1 95 ? -11.625 -0.912 19.800 1.00 95.69 95 LEU A C 1
ATOM 776 O O . LEU A 1 95 ? -12.462 -1.458 20.522 1.00 95.69 95 LEU A O 1
ATOM 780 N N . MET A 1 96 ? -11.493 0.418 19.751 1.00 96.56 96 MET A N 1
ATOM 781 C CA . MET A 1 96 ? -12.373 1.343 20.474 1.00 96.56 96 MET A CA 1
ATOM 782 C C . MET A 1 96 ? -13.828 1.236 20.005 1.00 96.56 96 MET A C 1
ATOM 784 O O . MET A 1 96 ? -14.730 1.186 20.840 1.00 96.56 96 MET A O 1
ATOM 788 N N . GLY A 1 97 ? -14.060 1.160 18.692 1.00 96.56 97 GLY A N 1
ATOM 789 C CA . GLY A 1 97 ? -15.394 1.007 18.112 1.00 96.56 97 GLY A CA 1
ATOM 790 C C . GLY A 1 97 ? -16.080 -0.288 18.549 1.00 96.56 97 GLY A C 1
ATOM 791 O O . GLY A 1 97 ? -17.219 -0.249 19.008 1.00 96.56 97 GLY A O 1
ATOM 792 N N . ILE A 1 98 ? -15.366 -1.418 18.495 1.00 96.94 98 ILE A N 1
ATOM 793 C CA . ILE A 1 98 ? -15.864 -2.718 18.977 1.00 96.94 98 ILE A CA 1
ATOM 794 C C . ILE A 1 98 ? -16.202 -2.639 20.468 1.00 96.94 98 ILE A C 1
ATOM 796 O O . ILE A 1 98 ? -17.274 -3.070 20.886 1.00 96.94 98 ILE A O 1
ATOM 800 N N . SER A 1 99 ? -15.316 -2.045 21.268 1.00 97.12 99 SER A N 1
ATOM 801 C CA . SER A 1 99 ? -15.512 -1.928 22.716 1.00 97.12 99 SER A CA 1
ATOM 802 C C . SER A 1 99 ? -16.750 -1.094 23.051 1.00 97.12 99 SER A C 1
ATOM 804 O O . SER A 1 99 ? -17.577 -1.510 23.861 1.00 97.12 99 SER A O 1
ATOM 806 N N . LEU A 1 100 ? -16.923 0.052 22.385 1.00 97.50 100 LEU A N 1
ATOM 807 C CA . LEU A 1 100 ? -18.092 0.914 22.556 1.00 97.50 100 LEU A CA 1
ATOM 808 C C . LEU A 1 100 ? -19.386 0.197 22.152 1.00 97.50 100 LEU A C 1
ATOM 810 O O . LEU A 1 100 ? -20.376 0.254 22.879 1.00 97.50 100 LEU A O 1
ATOM 814 N N . PHE A 1 101 ? -19.368 -0.511 21.022 1.00 97.69 101 PHE A N 1
ATOM 815 C CA . PHE A 1 101 ? -20.514 -1.279 20.548 1.00 97.69 101 PHE A CA 1
ATOM 816 C C . PHE A 1 101 ? -20.938 -2.358 21.553 1.00 97.69 101 PHE A C 1
ATOM 818 O O . PHE A 1 101 ? -22.120 -2.466 21.879 1.00 97.69 101 PHE A O 1
ATOM 825 N N . MET A 1 102 ? -19.975 -3.094 22.118 1.00 97.75 102 MET A N 1
ATOM 826 C CA . MET A 1 102 ? -20.247 -4.105 23.143 1.00 97.75 102 MET A CA 1
ATOM 827 C C . MET A 1 102 ? -20.846 -3.494 24.413 1.00 97.75 102 MET A C 1
ATOM 829 O O . MET A 1 102 ? -21.809 -4.037 24.953 1.00 97.75 102 MET A O 1
ATOM 833 N N . VAL A 1 103 ? -20.337 -2.344 24.870 1.00 97.75 103 VAL A N 1
ATOM 834 C CA . VAL A 1 103 ? -20.891 -1.629 26.034 1.00 97.75 103 VAL A CA 1
ATOM 835 C C . VAL A 1 103 ? -22.340 -1.210 25.789 1.00 97.75 103 VAL A C 1
ATOM 837 O O . VAL A 1 103 ? -23.186 -1.401 26.666 1.00 97.75 103 VAL A O 1
ATOM 840 N N . ILE A 1 104 ? -22.646 -0.680 24.601 1.00 97.88 104 ILE A N 1
ATOM 841 C CA . ILE A 1 104 ? -24.007 -0.270 24.232 1.00 97.88 104 ILE A CA 1
ATOM 842 C C . ILE A 1 104 ? -24.939 -1.484 24.221 1.00 97.88 104 ILE A C 1
ATOM 844 O O . ILE A 1 104 ? -25.999 -1.434 24.841 1.00 97.88 104 ILE A O 1
ATOM 848 N N . ILE A 1 105 ? -24.534 -2.586 23.582 1.00 97.88 105 ILE A N 1
ATOM 849 C CA . ILE A 1 105 ? -25.331 -3.820 23.540 1.00 97.88 105 ILE A CA 1
ATOM 850 C C . ILE A 1 105 ? -25.620 -4.338 24.947 1.00 97.88 105 ILE A C 1
ATOM 852 O O . ILE A 1 105 ? -26.775 -4.597 25.273 1.00 97.88 105 ILE A O 1
ATOM 856 N N . ILE A 1 106 ? -24.594 -4.470 25.790 1.00 97.44 106 ILE A N 1
ATOM 857 C CA . ILE A 1 106 ? -24.760 -4.983 27.155 1.00 97.44 106 ILE A CA 1
ATOM 858 C C . ILE A 1 106 ? -25.690 -4.068 27.960 1.00 97.44 106 ILE A C 1
ATOM 860 O O . ILE A 1 106 ? -26.594 -4.556 28.634 1.00 97.44 106 ILE A O 1
ATOM 864 N N . SER A 1 107 ? -25.522 -2.749 27.849 1.00 96.94 107 SER A N 1
ATOM 865 C CA . SER A 1 107 ? -26.376 -1.777 28.543 1.00 96.94 107 SER A CA 1
ATOM 866 C C . SER A 1 107 ? -27.839 -1.884 28.105 1.00 96.94 107 SER A C 1
ATOM 868 O O . SER A 1 107 ? -28.733 -1.877 28.948 1.00 96.94 107 SER A O 1
ATOM 870 N N . LEU A 1 108 ? -28.090 -2.029 26.799 1.00 97.31 108 LEU A N 1
ATOM 871 C CA . LEU A 1 108 ? -29.437 -2.204 26.254 1.00 97.31 108 LEU A CA 1
ATOM 872 C C . LEU A 1 108 ? -30.068 -3.529 26.694 1.00 97.31 108 LEU A C 1
ATOM 874 O O . LEU A 1 108 ? -31.247 -3.547 27.032 1.00 97.31 108 LEU A O 1
ATOM 878 N N . LEU A 1 109 ? -29.296 -4.619 26.740 1.00 97.44 109 LEU A N 1
ATOM 879 C CA . LEU A 1 109 ? -29.773 -5.912 27.240 1.00 97.44 109 LEU A CA 1
ATOM 880 C C . LEU A 1 109 ? -30.149 -5.841 28.724 1.00 97.44 109 LEU A C 1
ATOM 882 O O . LEU A 1 109 ? -31.199 -6.348 29.107 1.00 97.44 109 LEU A O 1
ATOM 886 N N . ILE A 1 110 ? -29.338 -5.176 29.552 1.00 97.00 110 ILE A N 1
ATOM 887 C CA . ILE A 1 110 ? -29.647 -4.963 30.973 1.00 97.00 110 ILE A CA 1
ATOM 888 C C . ILE A 1 110 ? -30.930 -4.136 31.125 1.00 97.00 110 ILE A C 1
ATOM 890 O O . ILE A 1 110 ? -31.819 -4.522 31.878 1.00 97.00 110 ILE A O 1
ATOM 894 N N . LEU A 1 111 ? -31.053 -3.029 30.385 1.00 97.00 111 LEU A N 1
ATOM 895 C CA . LEU A 1 111 ? -32.257 -2.190 30.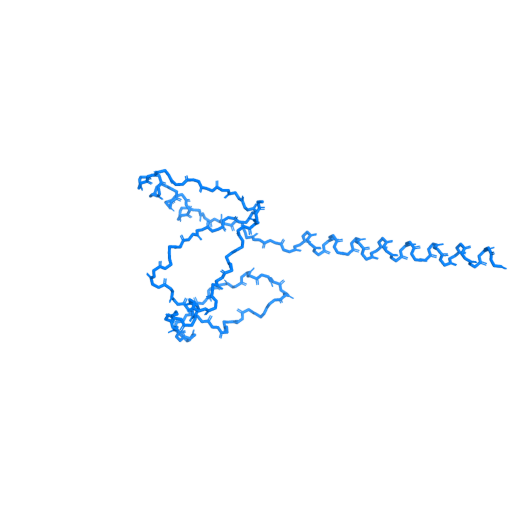381 1.00 97.00 111 LEU A CA 1
ATOM 896 C C . LEU A 1 111 ? -33.505 -2.958 29.940 1.00 97.00 111 LEU A C 1
ATOM 898 O O . LEU A 1 111 ? -34.571 -2.752 30.514 1.00 97.00 111 LEU A O 1
ATOM 902 N N . LEU A 1 112 ? -33.376 -3.831 28.939 1.00 96.19 112 LEU A N 1
ATOM 903 C CA . LEU A 1 112 ? -34.467 -4.680 28.475 1.00 96.19 112 LEU A CA 1
ATOM 904 C C . LEU A 1 112 ? -34.900 -5.660 29.565 1.00 96.19 112 LEU A C 1
ATOM 906 O O . LEU A 1 112 ? -36.089 -5.766 29.810 1.00 96.19 112 LEU A O 1
ATOM 910 N N . ILE A 1 113 ? -33.955 -6.332 30.233 1.00 95.94 113 ILE A N 1
ATOM 911 C CA . ILE A 1 113 ? -34.247 -7.294 31.309 1.00 95.94 113 ILE A CA 1
ATOM 912 C C . ILE A 1 113 ? -34.891 -6.608 32.520 1.00 95.94 113 ILE A C 1
ATOM 914 O O . ILE A 1 113 ? -35.771 -7.189 33.137 1.00 95.94 113 ILE A O 1
ATOM 918 N N . ILE A 1 114 ? -34.464 -5.391 32.872 1.00 94.88 114 ILE A N 1
ATOM 919 C CA . ILE A 1 114 ? -35.033 -4.639 34.005 1.00 94.88 114 ILE A CA 1
ATOM 920 C C . ILE A 1 114 ? -36.447 -4.116 33.694 1.00 94.88 114 ILE A C 1
ATOM 922 O O . ILE A 1 114 ? -37.255 -3.983 34.609 1.00 94.88 114 ILE A O 1
ATOM 926 N N . ASN A 1 115 ? -36.737 -3.795 32.429 1.00 85.56 115 ASN A N 1
ATOM 927 C CA . ASN A 1 115 ? -38.048 -3.304 31.984 1.00 85.56 115 ASN A CA 1
ATOM 928 C C . ASN A 1 115 ? -38.997 -4.413 31.484 1.00 85.56 115 ASN A C 1
ATOM 930 O O . ASN A 1 115 ? -40.090 -4.084 31.014 1.00 85.56 115 ASN A O 1
ATOM 934 N N . LEU A 1 116 ? -38.585 -5.685 31.538 1.00 69.19 116 LEU A N 1
ATOM 935 C CA . LEU A 1 116 ? -39.423 -6.859 31.260 1.00 69.19 116 LEU A CA 1
ATOM 936 C C . LEU A 1 116 ? -40.078 -7.364 32.551 1.00 69.19 116 LEU A C 1
ATOM 938 O O . LEU A 1 116 ? -41.258 -7.769 32.472 1.00 69.19 116 LEU A O 1
#

Radius of gyration: 22.61 Å; chains: 1; bounding box: 58×38×56 Å